Protein AF-A0A9K3E8V8-F1 (afdb_monomer_lite)

Organism: Helianthus annuus (NCBI:txid4232)

Radius of gyration: 18.69 Å; chains: 1; bounding box: 37×18×63 Å

pLDDT: mean 87.24, std 12.85, range [42.88, 97.75]

Sequence (87 aa):
MDRYWSHVVNCSSCNGAYKGLNALKVALQVFSVAAVAMVAAAKQGIISVAARNTLAVAAVLCFVGSKWLSHFVYKCFHYHAYNHAFV

Structure (mmCIF, N/CA/C/O backbone):
data_AF-A0A9K3E8V8-F1
#
_entry.id   AF-A0A9K3E8V8-F1
#
loop_
_atom_site.group_PDB
_atom_site.id
_atom_site.type_symbol
_atom_site.label_atom_id
_atom_site.label_alt_id
_atom_site.label_comp_id
_atom_site.label_asym_id
_atom_site.label_entity_id
_atom_site.label_seq_id
_atom_site.pdbx_PDB_ins_code
_atom_site.Cartn_x
_atom_site.Cartn_y
_atom_site.Cartn_z
_atom_site.occupancy
_atom_site.B_iso_or_equiv
_atom_site.auth_seq_id
_atom_site.auth_comp_id
_atom_site.auth_asym_id
_atom_site.auth_atom_id
_atom_site.pdbx_PDB_model_num
ATOM 1 N N . MET A 1 1 ? 15.584 -11.787 -23.085 1.00 63.06 1 MET A N 1
ATOM 2 C CA . MET A 1 1 ? 15.797 -11.060 -21.815 1.00 63.06 1 MET A CA 1
ATOM 3 C C . MET A 1 1 ? 14.519 -10.322 -21.468 1.00 63.06 1 MET A C 1
ATOM 5 O O . MET A 1 1 ? 13.917 -9.722 -22.349 1.00 63.06 1 MET A O 1
ATOM 9 N N . ASP A 1 2 ? 14.074 -10.406 -20.224 1.00 76.12 2 ASP A N 1
ATOM 10 C CA . ASP A 1 2 ? 12.947 -9.643 -19.685 1.00 76.12 2 ASP A CA 1
ATOM 11 C C . ASP A 1 2 ? 13.223 -8.132 -19.708 1.00 76.12 2 ASP A C 1
ATOM 13 O O . ASP A 1 2 ? 14.370 -7.681 -19.667 1.00 76.12 2 ASP A O 1
ATOM 17 N N . ARG A 1 3 ? 12.142 -7.340 -19.809 1.00 79.19 3 ARG A N 1
ATOM 18 C CA . ARG A 1 3 ? 12.203 -5.868 -19.970 1.00 79.19 3 ARG A CA 1
ATOM 19 C C . ARG A 1 3 ? 12.954 -5.205 -18.820 1.00 79.19 3 ARG A C 1
ATOM 21 O O . ARG A 1 3 ? 13.546 -4.136 -18.985 1.00 79.19 3 ARG A O 1
ATOM 28 N N . TYR A 1 4 ? 12.924 -5.855 -17.663 1.00 84.00 4 TYR A N 1
ATOM 29 C CA . TYR A 1 4 ? 13.579 -5.389 -16.464 1.00 84.00 4 TYR A CA 1
ATOM 30 C C . TYR A 1 4 ? 15.093 -5.245 -16.677 1.00 84.00 4 TYR A C 1
ATOM 32 O O . TYR A 1 4 ? 15.615 -4.138 -16.538 1.00 84.00 4 TYR A O 1
ATOM 40 N N . TRP A 1 5 ? 15.775 -6.311 -17.110 1.00 84.25 5 TRP A N 1
ATOM 41 C CA . TRP A 1 5 ? 17.222 -6.277 -17.355 1.00 84.25 5 TRP A CA 1
ATOM 42 C C . TRP A 1 5 ? 17.618 -5.475 -18.592 1.00 84.25 5 TRP A C 1
ATOM 44 O O . TRP A 1 5 ? 18.685 -4.872 -18.594 1.00 84.25 5 TRP A O 1
ATOM 54 N N . SER A 1 6 ? 16.786 -5.441 -19.637 1.00 85.81 6 SER A N 1
ATOM 55 C CA . SER A 1 6 ? 17.146 -4.735 -20.876 1.00 85.81 6 SER A CA 1
ATOM 56 C C . SER A 1 6 ? 16.928 -3.220 -20.823 1.00 85.81 6 SER A C 1
ATOM 58 O O . SER A 1 6 ? 17.539 -2.493 -21.601 1.00 85.81 6 SER A O 1
ATOM 60 N N . HIS A 1 7 ? 16.056 -2.726 -19.938 1.00 87.00 7 HIS A N 1
ATOM 61 C CA . HIS A 1 7 ? 15.676 -1.311 -19.909 1.00 87.00 7 HIS A CA 1
ATOM 62 C C . HIS A 1 7 ? 15.556 -0.757 -18.493 1.00 87.00 7 HIS A C 1
ATOM 64 O O . HIS A 1 7 ? 16.149 0.274 -18.183 1.00 87.00 7 HIS A O 1
ATOM 70 N N . VAL A 1 8 ? 14.760 -1.395 -17.632 1.00 87.56 8 VAL A N 1
ATOM 71 C CA . VAL A 1 8 ? 14.356 -0.795 -16.347 1.00 87.56 8 VAL A CA 1
ATOM 72 C C . VAL A 1 8 ? 15.558 -0.531 -15.452 1.00 87.56 8 VAL A C 1
ATOM 74 O O . VAL A 1 8 ? 15.632 0.543 -14.867 1.00 87.56 8 VAL A O 1
ATOM 77 N N . VAL A 1 9 ? 16.519 -1.455 -15.390 1.00 90.00 9 VAL A N 1
ATOM 78 C CA . VAL A 1 9 ? 17.748 -1.280 -14.594 1.00 90.00 9 VAL A CA 1
ATOM 79 C C . VAL A 1 9 ? 18.685 -0.208 -15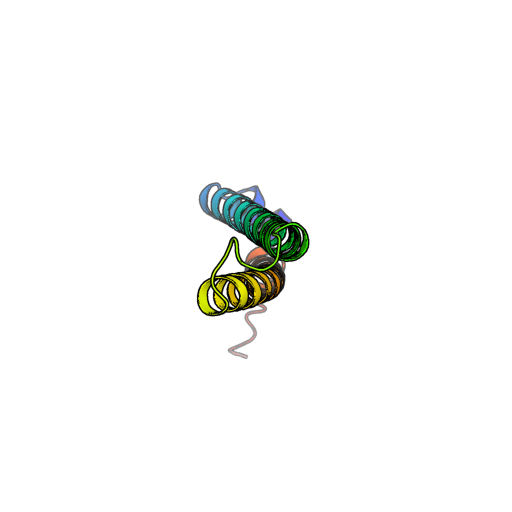.156 1.00 90.00 9 VAL A C 1
ATOM 81 O O . VAL A 1 9 ? 19.402 0.431 -14.389 1.00 90.00 9 VAL A O 1
ATOM 84 N N . ASN A 1 10 ? 18.656 0.019 -16.472 1.00 90.12 10 ASN A N 1
ATOM 85 C CA . ASN A 1 10 ? 19.572 0.923 -17.172 1.00 90.12 10 ASN A CA 1
ATOM 86 C C . ASN A 1 10 ? 19.005 2.342 -17.354 1.00 90.12 10 ASN A C 1
ATOM 88 O O . ASN A 1 10 ? 19.747 3.270 -17.667 1.00 90.12 10 ASN A O 1
ATOM 92 N N . CYS A 1 11 ? 17.698 2.526 -17.155 1.00 90.94 11 CYS A N 1
ATOM 93 C CA . CYS A 1 11 ? 17.022 3.816 -17.231 1.00 90.94 11 CYS A CA 1
ATOM 94 C C . CYS A 1 11 ? 16.723 4.351 -15.825 1.00 90.94 11 CYS A C 1
ATOM 96 O O . CYS A 1 11 ? 15.903 3.789 -15.098 1.00 90.94 11 CYS A O 1
ATOM 98 N N . SER A 1 12 ? 17.351 5.473 -15.454 1.00 90.56 12 SER A N 1
ATOM 99 C CA . SER A 1 12 ? 17.215 6.087 -14.121 1.00 90.56 12 SER A CA 1
ATOM 100 C C . SER A 1 12 ? 15.754 6.354 -13.727 1.00 90.56 12 SER A C 1
ATOM 102 O O . SER A 1 12 ? 15.332 6.010 -12.623 1.00 90.56 12 SER A O 1
ATOM 104 N N . SER A 1 13 ? 14.949 6.881 -14.657 1.00 89.69 13 SER A N 1
ATOM 105 C CA . SER A 1 13 ? 13.531 7.173 -14.418 1.00 89.69 13 SER A CA 1
ATOM 106 C C . SER A 1 13 ? 12.713 5.902 -14.150 1.00 89.69 13 SER A C 1
ATOM 108 O O . SER A 1 13 ? 11.994 5.824 -13.151 1.00 89.69 13 SER A O 1
ATOM 110 N N . CYS A 1 14 ? 12.869 4.864 -14.982 1.00 88.94 14 CYS A N 1
ATOM 111 C CA . CYS A 1 14 ? 12.151 3.600 -14.808 1.00 88.94 14 CYS A CA 1
ATOM 112 C C . CYS A 1 14 ? 12.600 2.845 -13.552 1.00 88.94 14 CYS A C 1
ATOM 114 O O . CYS A 1 14 ? 11.756 2.293 -12.849 1.00 88.94 14 CYS A O 1
ATOM 116 N N . ASN A 1 15 ? 13.898 2.849 -13.245 1.00 90.50 15 ASN A N 1
ATOM 117 C CA . ASN A 1 15 ? 14.445 2.264 -12.022 1.00 90.50 15 ASN A CA 1
ATOM 118 C C . ASN A 1 15 ? 13.900 2.974 -10.773 1.00 90.50 15 ASN A C 1
ATOM 120 O O . ASN A 1 15 ? 13.485 2.324 -9.812 1.00 90.50 15 ASN A O 1
ATOM 124 N N . GLY A 1 16 ? 13.854 4.310 -10.799 1.00 92.75 16 GLY A N 1
ATOM 125 C CA . GLY A 1 16 ? 13.277 5.127 -9.733 1.00 92.75 16 GLY A CA 1
ATOM 126 C C . GLY A 1 16 ? 11.799 4.813 -9.509 1.00 92.75 16 GLY A C 1
ATOM 127 O O . GLY A 1 16 ? 11.398 4.520 -8.383 1.00 92.75 16 GLY A O 1
ATOM 128 N N . ALA A 1 17 ? 11.004 4.780 -10.582 1.00 92.38 17 ALA A N 1
ATOM 129 C CA . ALA A 1 17 ? 9.590 4.414 -10.517 1.00 92.38 17 ALA A CA 1
ATOM 130 C C . ALA A 1 17 ? 9.388 2.980 -9.996 1.00 92.38 17 ALA A C 1
ATOM 132 O O . ALA A 1 17 ? 8.559 2.758 -9.116 1.00 92.38 17 ALA A O 1
ATOM 133 N N . TYR A 1 18 ? 10.176 2.015 -10.478 1.00 93.00 18 TYR A N 1
ATOM 134 C CA . TYR A 1 18 ? 10.122 0.624 -10.026 1.00 93.00 18 TYR A CA 1
ATOM 135 C C . TYR A 1 18 ? 10.389 0.499 -8.520 1.00 93.00 18 TYR A C 1
ATOM 137 O O . TYR A 1 18 ? 9.607 -0.129 -7.800 1.00 93.00 18 TYR A O 1
ATOM 145 N N . LYS A 1 19 ? 11.454 1.140 -8.020 1.00 94.12 19 LYS 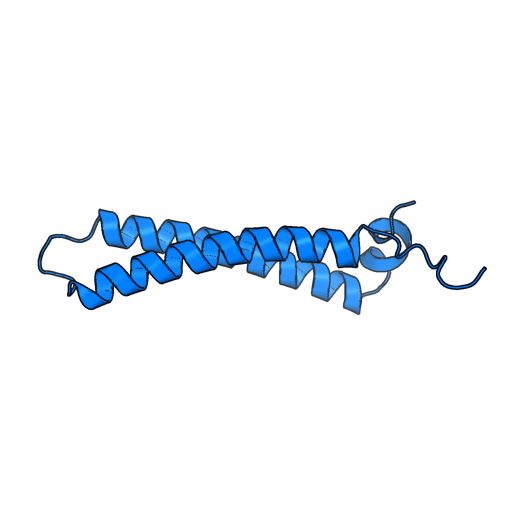A N 1
ATOM 146 C CA . LYS A 1 19 ? 11.786 1.159 -6.587 1.00 94.12 19 LYS A CA 1
ATOM 147 C C . LYS A 1 19 ? 10.709 1.858 -5.764 1.00 94.12 19 LYS A C 1
ATOM 149 O O . LYS A 1 19 ? 10.286 1.310 -4.750 1.00 94.12 19 LYS A O 1
ATOM 154 N N . GLY A 1 20 ? 10.237 3.021 -6.212 1.00 95.75 20 GLY A N 1
ATOM 155 C CA . GLY A 1 20 ? 9.198 3.792 -5.526 1.00 95.75 20 GLY A CA 1
ATOM 156 C C . GLY A 1 20 ? 7.885 3.021 -5.397 1.00 95.75 20 GLY A C 1
ATOM 157 O O . GLY A 1 20 ? 7.324 2.932 -4.308 1.00 95.75 20 GLY A O 1
ATOM 158 N N . LEU A 1 21 ? 7.425 2.382 -6.475 1.00 94.56 21 LEU A N 1
ATOM 159 C CA . LEU A 1 21 ? 6.203 1.574 -6.455 1.00 94.56 21 LEU A CA 1
ATOM 160 C C . LEU A 1 21 ? 6.362 0.312 -5.595 1.00 94.56 21 LEU A C 1
ATOM 162 O O . LEU A 1 21 ? 5.432 -0.061 -4.882 1.00 94.56 21 LEU A O 1
ATOM 166 N N . ASN A 1 22 ? 7.536 -0.328 -5.587 1.00 95.00 22 ASN A N 1
ATOM 167 C CA . ASN A 1 22 ? 7.791 -1.439 -4.665 1.00 95.00 22 ASN A CA 1
ATOM 168 C C . ASN A 1 22 ? 7.831 -0.979 -3.199 1.00 95.00 22 ASN A C 1
ATOM 170 O O . ASN A 1 22 ? 7.303 -1.681 -2.338 1.00 95.00 22 ASN A O 1
ATOM 174 N N . ALA A 1 23 ? 8.398 0.193 -2.905 1.00 97.06 23 ALA A N 1
ATOM 175 C CA . ALA A 1 23 ? 8.372 0.770 -1.562 1.00 97.06 23 ALA A CA 1
ATOM 176 C C . ALA A 1 23 ? 6.934 1.081 -1.117 1.00 97.06 23 ALA A C 1
ATOM 178 O O . ALA A 1 23 ? 6.534 0.694 -0.020 1.00 97.06 23 ALA A O 1
ATOM 179 N N . LEU A 1 24 ? 6.121 1.679 -1.996 1.00 95.88 24 LEU A N 1
ATOM 180 C CA . LEU A 1 24 ? 4.698 1.925 -1.746 1.00 95.88 24 LEU A CA 1
ATOM 181 C C . LEU A 1 24 ? 3.930 0.621 -1.489 1.00 95.88 24 LEU A C 1
ATOM 183 O O . LEU A 1 24 ? 3.125 0.557 -0.562 1.00 95.88 24 LEU A O 1
ATOM 187 N N . LYS A 1 25 ? 4.204 -0.440 -2.259 1.00 96.06 25 LYS A N 1
ATOM 188 C CA . LYS A 1 25 ? 3.616 -1.772 -2.042 1.00 96.06 25 LYS A CA 1
ATOM 189 C C . LYS A 1 25 ? 3.875 -2.275 -0.623 1.00 96.06 25 LYS A C 1
ATOM 191 O O . LYS A 1 25 ? 2.951 -2.764 0.023 1.00 96.06 25 LYS A O 1
ATOM 196 N N . VAL A 1 26 ? 5.115 -2.160 -0.147 1.00 96.94 26 VAL A N 1
ATOM 197 C CA . VAL A 1 26 ? 5.497 -2.580 1.209 1.00 96.94 26 VAL A CA 1
ATOM 198 C C . VAL A 1 26 ? 4.822 -1.696 2.255 1.00 96.94 26 VAL A C 1
ATOM 200 O O . VAL A 1 26 ? 4.234 -2.221 3.196 1.00 96.94 26 VAL A O 1
ATOM 203 N N . ALA A 1 27 ? 4.825 -0.376 2.067 1.00 97.44 27 ALA A N 1
ATOM 204 C CA . ALA A 1 27 ? 4.178 0.560 2.985 1.00 97.44 27 ALA A CA 1
ATOM 205 C C . ALA A 1 27 ? 2.675 0.269 3.148 1.00 97.44 27 ALA A C 1
ATOM 207 O O . ALA A 1 27 ? 2.176 0.229 4.271 1.00 97.44 27 ALA A O 1
ATOM 208 N N . LEU A 1 28 ? 1.968 -0.019 2.050 1.00 96.25 28 LEU A N 1
ATOM 209 C CA . LEU A 1 28 ? 0.553 -0.413 2.065 1.00 96.25 28 LEU A CA 1
ATOM 210 C C . LEU A 1 28 ? 0.314 -1.703 2.863 1.00 96.25 28 LEU A C 1
ATOM 212 O O . LEU A 1 28 ? -0.661 -1.793 3.608 1.00 96.25 28 LEU A O 1
ATOM 216 N N . GLN A 1 29 ? 1.198 -2.698 2.736 1.00 97.06 29 GLN A N 1
ATOM 217 C CA . GLN A 1 29 ? 1.099 -3.946 3.502 1.00 97.06 29 GLN A CA 1
ATOM 218 C C . GLN A 1 29 ? 1.342 -3.719 4.991 1.00 97.06 29 GLN A C 1
ATOM 220 O O . GLN A 1 29 ? 0.557 -4.189 5.811 1.00 97.06 29 GLN A O 1
ATOM 225 N N . VAL A 1 30 ? 2.385 -2.963 5.341 1.00 97.69 30 VAL A N 1
ATOM 226 C CA . VAL A 1 30 ? 2.694 -2.618 6.736 1.00 97.69 30 VAL A CA 1
ATOM 227 C C . VAL A 1 30 ? 1.533 -1.855 7.364 1.00 97.69 30 VAL A C 1
ATOM 229 O O . VAL A 1 30 ? 1.094 -2.207 8.456 1.00 97.69 30 VAL A O 1
ATOM 232 N N . PHE A 1 31 ? 0.985 -0.864 6.659 1.00 96.38 31 PHE A N 1
ATOM 233 C CA . PHE A 1 31 ? -0.166 -0.104 7.136 1.00 96.38 31 PHE A CA 1
ATOM 234 C C . PHE A 1 31 ? -1.397 -0.993 7.333 1.00 96.38 31 PHE A C 1
ATOM 236 O O . PHE A 1 31 ? -2.068 -0.884 8.355 1.00 96.38 31 PHE A O 1
ATOM 243 N N . SER A 1 32 ? -1.672 -1.904 6.396 1.00 97.06 32 SER A N 1
ATOM 244 C CA . SER A 1 32 ? -2.780 -2.857 6.513 1.00 97.06 32 SER A CA 1
ATOM 245 C C . SER A 1 32 ? -2.664 -3.709 7.781 1.00 97.06 32 SER A C 1
ATOM 247 O O . SER A 1 32 ? -3.601 -3.761 8.579 1.00 97.06 32 SER A O 1
ATOM 249 N N . VAL A 1 33 ? -1.494 -4.310 8.020 1.00 97.38 33 VAL A N 1
ATOM 250 C CA . VAL A 1 33 ? -1.246 -5.138 9.212 1.00 97.38 33 VAL A CA 1
ATOM 251 C C . VAL A 1 33 ? -1.337 -4.303 10.489 1.00 97.38 33 VAL A C 1
ATOM 253 O O . VAL A 1 33 ? -1.979 -4.723 11.451 1.00 97.38 33 VAL A O 1
ATOM 256 N N . ALA A 1 34 ? -0.752 -3.104 10.494 1.00 96.25 34 ALA A N 1
ATOM 257 C CA . ALA A 1 34 ? -0.810 -2.196 11.633 1.00 96.25 34 ALA A CA 1
ATOM 258 C C . ALA A 1 34 ? -2.252 -1.781 11.961 1.00 96.25 34 ALA A C 1
ATOM 260 O O . ALA A 1 34 ? -2.643 -1.786 13.125 1.00 96.25 34 ALA A O 1
ATOM 261 N N . ALA A 1 35 ? -3.070 -1.479 10.950 1.00 94.38 35 ALA A N 1
ATOM 262 C CA . ALA A 1 35 ? -4.475 -1.131 11.129 1.00 94.38 35 ALA A CA 1
ATOM 263 C C . ALA A 1 35 ? -5.282 -2.288 11.736 1.00 94.38 35 ALA A C 1
ATOM 265 O O . ALA A 1 35 ? -6.039 -2.072 12.684 1.00 94.38 35 ALA A O 1
ATOM 266 N N . VAL A 1 36 ? -5.075 -3.524 11.267 1.00 94.94 36 VAL A N 1
ATOM 267 C 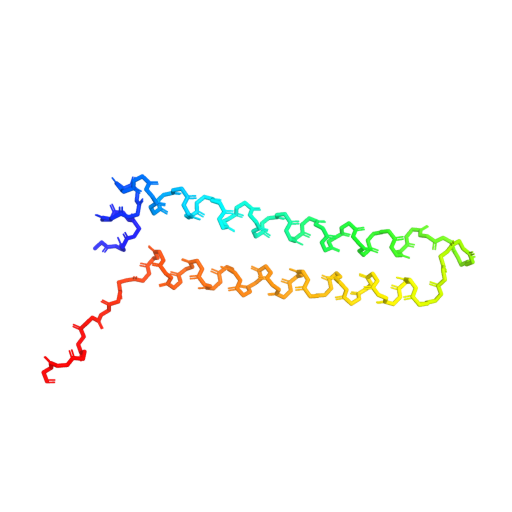CA . VAL A 1 36 ? -5.705 -4.715 11.866 1.00 94.94 36 VAL A CA 1
ATOM 268 C C . VAL A 1 36 ? -5.255 -4.902 13.315 1.00 94.94 36 VAL A C 1
ATOM 270 O O . VAL A 1 36 ? -6.094 -5.118 14.190 1.00 94.94 36 VAL A O 1
ATOM 273 N N . ALA A 1 37 ? -3.957 -4.767 13.592 1.00 94.44 37 ALA A N 1
ATOM 274 C CA . ALA A 1 37 ? -3.415 -4.891 14.943 1.00 94.44 37 ALA A CA 1
ATOM 275 C C . ALA A 1 37 ? -3.992 -3.833 15.896 1.00 94.44 37 ALA A C 1
ATOM 277 O O . ALA A 1 37 ? -4.364 -4.160 17.020 1.00 94.44 37 ALA A O 1
ATOM 278 N N . MET A 1 38 ? -4.137 -2.585 15.442 1.00 90.62 38 MET A N 1
ATOM 279 C CA . MET A 1 38 ? -4.771 -1.522 16.226 1.00 90.62 38 MET A CA 1
ATOM 280 C C . MET A 1 38 ? -6.235 -1.837 16.539 1.00 90.62 38 MET A C 1
ATOM 282 O O . MET A 1 38 ? -6.650 -1.694 17.688 1.00 90.62 38 MET A O 1
ATOM 286 N N . VAL A 1 39 ? -7.015 -2.295 15.552 1.00 90.25 39 VAL A N 1
ATOM 287 C CA . VAL A 1 39 ? -8.417 -2.695 15.773 1.00 90.25 39 VAL A CA 1
ATOM 288 C C . VAL A 1 39 ? -8.513 -3.848 16.772 1.00 90.25 39 VAL A C 1
ATOM 290 O O . VAL A 1 39 ? -9.402 -3.833 17.620 1.00 90.25 39 VAL A O 1
ATOM 293 N N . ALA A 1 40 ? -7.599 -4.818 16.693 1.00 89.69 40 ALA A N 1
ATOM 294 C CA . ALA A 1 40 ? -7.576 -5.983 17.573 1.00 89.69 40 ALA A CA 1
ATOM 295 C C . ALA A 1 40 ? -7.127 -5.652 19.009 1.00 89.69 40 ALA A C 1
ATOM 297 O O . ALA A 1 40 ? -7.660 -6.215 19.961 1.00 89.69 40 ALA A O 1
ATOM 298 N N . ALA A 1 41 ? -6.163 -4.743 19.177 1.00 90.31 41 ALA A N 1
ATOM 299 C CA . ALA A 1 41 ? -5.632 -4.357 20.486 1.00 90.31 41 ALA A CA 1
ATOM 300 C C . ALA A 1 41 ? -6.508 -3.327 21.220 1.00 90.31 41 ALA A C 1
ATOM 302 O O . ALA A 1 41 ? -6.447 -3.207 22.447 1.00 90.31 41 ALA A O 1
ATOM 303 N N . ALA A 1 42 ? -7.313 -2.556 20.490 1.00 87.25 42 ALA A N 1
ATOM 304 C CA . ALA A 1 42 ? -8.134 -1.509 21.074 1.00 87.25 42 ALA A CA 1
ATOM 305 C C . ALA A 1 42 ? -9.307 -2.076 21.890 1.00 87.25 42 ALA A C 1
ATOM 307 O O . ALA A 1 42 ? -10.157 -2.815 21.389 1.00 87.25 42 ALA A O 1
ATOM 308 N N . LYS A 1 43 ? -9.410 -1.650 23.154 1.00 80.69 43 LYS A N 1
ATOM 309 C CA . LYS A 1 43 ? -10.517 -2.036 24.038 1.00 80.69 43 LYS A CA 1
ATOM 310 C C . LYS A 1 43 ? -11.857 -1.482 23.535 1.00 80.69 43 LYS A C 1
ATOM 312 O O . LYS A 1 43 ? -11.928 -0.400 22.943 1.00 80.69 43 LYS A O 1
ATOM 317 N N . GLN A 1 44 ? -12.935 -2.225 23.793 1.00 70.94 44 GLN A N 1
ATOM 318 C CA . GLN A 1 44 ? -14.310 -1.793 23.527 1.00 70.94 44 GLN A CA 1
ATOM 319 C C . GLN A 1 44 ? -14.565 -0.438 24.217 1.00 70.94 44 GLN A C 1
ATOM 321 O O . GLN A 1 44 ? -14.342 -0.315 25.417 1.00 70.94 44 GLN A O 1
ATOM 326 N N . GLY A 1 45 ? -14.982 0.581 23.457 1.00 74.19 45 GLY A N 1
ATOM 327 C CA . GLY A 1 45 ? -15.281 1.922 23.981 1.00 74.19 45 GLY A CA 1
ATOM 328 C C . GLY A 1 45 ? -14.169 2.974 23.853 1.00 74.19 45 GLY A C 1
ATOM 329 O O . GLY A 1 45 ? -14.471 4.151 24.003 1.00 74.19 45 GLY A O 1
ATOM 330 N N . ILE A 1 46 ? -12.921 2.605 23.517 1.00 83.75 46 ILE A N 1
ATOM 331 C CA . ILE A 1 46 ? -11.847 3.594 23.248 1.00 83.75 46 ILE A CA 1
ATOM 332 C C . ILE A 1 46 ? -12.001 4.226 21.857 1.00 83.75 46 ILE A C 1
ATOM 334 O O . ILE A 1 46 ? -11.766 5.414 21.667 1.00 83.75 46 ILE A O 1
ATOM 338 N N . ILE A 1 47 ? -12.409 3.420 20.879 1.00 85.50 47 ILE A N 1
ATOM 339 C CA . ILE A 1 47 ? -12.667 3.842 19.499 1.00 85.50 47 ILE A CA 1
ATOM 340 C C . ILE A 1 47 ? -14.143 3.656 19.186 1.00 85.50 47 ILE A C 1
ATOM 342 O O . ILE A 1 47 ? -14.730 2.623 19.520 1.00 85.50 47 ILE A O 1
ATOM 346 N N . SER A 1 48 ? -14.730 4.651 18.518 1.00 89.50 48 SER A N 1
ATOM 347 C CA . SER A 1 48 ? -16.111 4.568 18.052 1.00 89.50 48 SER A CA 1
ATOM 348 C C . SER A 1 48 ? -16.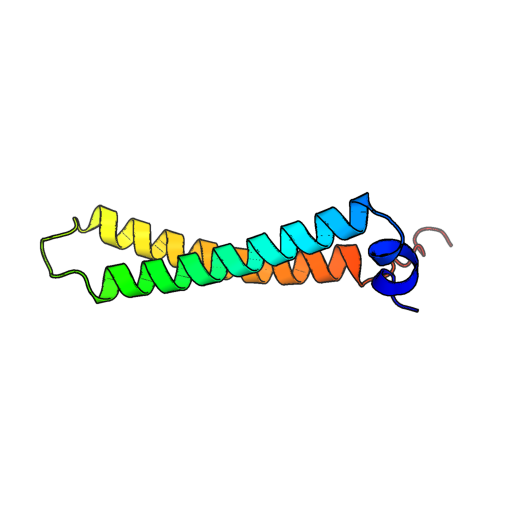278 3.409 17.067 1.00 89.50 48 SER A C 1
ATOM 350 O O . SER A 1 48 ? -15.346 3.035 16.348 1.00 89.50 48 SER A O 1
ATOM 352 N N . VAL A 1 49 ? -17.486 2.847 17.009 1.00 89.06 49 VAL A N 1
ATOM 353 C CA . VAL A 1 49 ? -17.818 1.766 16.065 1.00 89.06 49 VAL A CA 1
ATOM 354 C C . VAL A 1 49 ? -17.548 2.205 14.623 1.00 89.06 49 VAL A C 1
ATOM 356 O O . VAL A 1 49 ? -16.972 1.449 13.845 1.00 89.06 49 VAL A O 1
ATOM 359 N N . ALA A 1 50 ? -17.881 3.457 14.296 1.00 90.81 50 ALA A N 1
ATOM 360 C CA . ALA A 1 50 ? -17.596 4.040 12.991 1.00 90.81 50 ALA A CA 1
ATOM 361 C C . ALA A 1 50 ? -16.088 4.063 12.693 1.00 90.81 50 ALA A C 1
ATOM 363 O O . ALA A 1 50 ? -15.671 3.569 11.650 1.00 90.81 50 ALA A O 1
ATOM 364 N N . ALA A 1 51 ? -15.258 4.556 13.621 1.00 90.94 51 ALA A N 1
ATOM 365 C CA . ALA A 1 51 ? -13.807 4.602 13.434 1.00 90.94 51 ALA A CA 1
ATOM 366 C C . ALA A 1 51 ? -13.204 3.200 13.271 1.00 90.94 51 ALA A C 1
ATOM 368 O O . ALA A 1 51 ? -12.367 2.988 12.397 1.00 90.94 51 ALA A O 1
ATOM 369 N N . ARG A 1 52 ? -13.667 2.230 14.068 1.00 90.25 52 ARG A N 1
ATOM 370 C CA . ARG A 1 52 ? -13.226 0.833 13.986 1.00 90.25 52 ARG A CA 1
ATOM 371 C C . ARG A 1 52 ? -13.533 0.219 12.618 1.00 90.25 52 ARG A C 1
ATOM 373 O O . ARG A 1 52 ? -12.652 -0.396 12.020 1.00 90.25 52 ARG A O 1
ATOM 380 N N . ASN A 1 53 ? -14.747 0.423 12.109 1.00 92.38 53 ASN A N 1
ATOM 381 C CA . ASN A 1 53 ? -15.154 -0.074 10.794 1.00 92.38 53 ASN A CA 1
ATOM 382 C C . ASN A 1 53 ? -14.369 0.605 9.668 1.00 92.38 53 ASN A C 1
ATOM 384 O O . ASN A 1 53 ? -13.884 -0.078 8.769 1.00 92.38 53 ASN A O 1
ATOM 388 N N . THR A 1 54 ? -14.176 1.923 9.739 1.00 94.31 54 THR A N 1
ATOM 389 C CA . THR A 1 54 ? -13.361 2.658 8.763 1.00 94.31 54 THR A CA 1
ATOM 390 C C . THR A 1 54 ? -11.926 2.141 8.731 1.00 94.31 54 THR A C 1
ATOM 392 O O . THR A 1 54 ? -11.384 1.925 7.649 1.00 94.31 54 THR A O 1
ATOM 395 N N . LEU A 1 55 ? -11.316 1.882 9.894 1.00 94.38 55 LEU A N 1
ATOM 396 C CA . LEU A 1 55 ? -9.957 1.338 9.974 1.00 94.38 55 LEU A CA 1
ATOM 397 C C . LEU A 1 55 ? -9.870 -0.068 9.367 1.00 94.38 55 LEU A C 1
ATOM 399 O O . LEU A 1 55 ? -8.922 -0.365 8.643 1.00 94.38 55 LEU A O 1
ATOM 403 N N . ALA A 1 56 ? -10.871 -0.915 9.621 1.00 94.00 56 ALA A N 1
ATOM 404 C CA . ALA A 1 56 ? -10.944 -2.252 9.040 1.00 94.00 56 ALA A CA 1
ATOM 405 C C . ALA A 1 56 ? -11.078 -2.202 7.508 1.00 94.00 56 ALA A C 1
ATOM 407 O O . ALA A 1 56 ? -10.347 -2.895 6.801 1.00 94.00 56 ALA A O 1
ATOM 408 N N . VAL A 1 57 ? -11.951 -1.337 6.981 1.00 96.50 57 VAL A N 1
ATOM 409 C CA . VAL A 1 57 ? -12.104 -1.129 5.531 1.00 96.50 57 VAL A CA 1
ATOM 410 C C . VAL A 1 57 ? -10.809 -0.598 4.919 1.00 96.50 57 VAL A C 1
ATOM 412 O O . VAL A 1 57 ? -10.353 -1.127 3.905 1.00 96.50 57 VAL A O 1
ATOM 415 N N . ALA A 1 58 ? -10.177 0.396 5.547 1.00 96.25 58 ALA A N 1
ATOM 416 C CA . ALA A 1 58 ? -8.896 0.931 5.096 1.00 96.25 58 ALA A CA 1
ATOM 417 C C . ALA A 1 58 ? -7.815 -0.160 5.056 1.00 96.25 58 ALA A C 1
ATOM 419 O O . ALA A 1 58 ? -7.084 -0.261 4.073 1.00 96.25 58 ALA A O 1
ATOM 420 N N . ALA A 1 59 ? -7.756 -1.029 6.071 1.00 97.06 59 ALA A N 1
ATOM 421 C CA . ALA A 1 59 ? -6.816 -2.143 6.103 1.00 97.06 59 ALA A CA 1
ATOM 422 C C . ALA A 1 59 ? -7.004 -3.096 4.913 1.00 97.06 59 ALA A C 1
ATOM 424 O O . ALA A 1 59 ? -6.023 -3.462 4.257 1.00 97.06 59 ALA A O 1
ATOM 425 N N . VAL A 1 60 ? -8.251 -3.464 4.600 1.00 97.44 60 VAL A N 1
ATOM 426 C CA . VAL A 1 60 ? -8.581 -4.324 3.451 1.00 97.44 60 VAL A CA 1
ATOM 427 C C . VAL A 1 60 ? -8.208 -3.644 2.133 1.00 97.44 60 VAL A C 1
ATOM 429 O O . VAL A 1 60 ? -7.544 -4.259 1.296 1.00 97.44 60 VAL A O 1
ATOM 432 N N . LEU A 1 61 ? -8.563 -2.369 1.953 1.00 97.75 61 LEU A N 1
ATOM 433 C CA . LEU A 1 61 ? -8.236 -1.608 0.743 1.00 97.75 61 LEU A CA 1
ATOM 434 C C . LEU A 1 61 ? -6.725 -1.485 0.534 1.00 97.75 61 LEU A C 1
ATOM 436 O O . LEU A 1 61 ? -6.250 -1.685 -0.583 1.00 97.75 61 LEU A O 1
ATOM 440 N N . CYS A 1 62 ? -5.951 -1.229 1.590 1.00 97.25 62 CYS A N 1
ATOM 441 C CA . CYS A 1 62 ? -4.492 -1.190 1.505 1.00 97.25 62 CYS A CA 1
ATOM 442 C C . CYS A 1 62 ? -3.903 -2.552 1.121 1.00 97.25 62 CYS A C 1
ATOM 444 O O . CYS A 1 62 ? -2.993 -2.618 0.291 1.00 97.25 62 CYS A O 1
ATOM 446 N N . PHE A 1 63 ? -4.443 -3.650 1.657 1.00 96.62 63 PHE A N 1
ATOM 447 C CA . PHE A 1 63 ? -3.995 -4.992 1.289 1.00 96.62 63 PHE A CA 1
ATOM 448 C C . PHE A 1 63 ? -4.270 -5.298 -0.186 1.00 96.62 63 PHE A C 1
ATOM 450 O O . PHE A 1 63 ? -3.349 -5.673 -0.920 1.00 96.62 63 PHE A O 1
ATOM 457 N N . VAL A 1 64 ? -5.508 -5.083 -0.640 1.00 97.56 64 VAL A N 1
ATOM 458 C CA . VAL A 1 64 ? -5.913 -5.278 -2.041 1.00 97.56 64 VAL A CA 1
ATOM 459 C C . VAL A 1 64 ? -5.097 -4.375 -2.964 1.00 97.56 64 VAL A C 1
ATOM 461 O O . VAL A 1 64 ? -4.550 -4.850 -3.959 1.00 97.56 64 VAL A O 1
ATOM 464 N N . GLY A 1 65 ? -4.925 -3.106 -2.592 1.00 96.25 65 GLY A N 1
ATOM 465 C CA . GLY A 1 65 ? -4.090 -2.144 -3.305 1.00 96.25 65 GLY A CA 1
ATOM 466 C C . GLY A 1 65 ? -2.644 -2.615 -3.439 1.00 96.25 65 GLY A C 1
ATOM 467 O O . GLY A 1 65 ? -2.071 -2.521 -4.520 1.00 96.25 65 GLY A O 1
ATOM 468 N N . SER A 1 66 ? -2.063 -3.219 -2.396 1.00 96.12 66 SER A N 1
ATOM 469 C CA . SER A 1 66 ? -0.709 -3.783 -2.473 1.00 96.12 66 SER A CA 1
ATOM 470 C C . SER A 1 66 ? -0.603 -4.948 -3.465 1.00 96.12 66 SER A C 1
ATOM 472 O O . SER A 1 66 ? 0.386 -5.060 -4.193 1.00 96.12 66 SER A O 1
ATOM 474 N N . LYS A 1 67 ? -1.624 -5.813 -3.536 1.00 95.81 67 LYS A N 1
ATOM 475 C CA . LYS A 1 67 ? -1.662 -6.937 -4.482 1.00 95.81 67 LYS A CA 1
ATOM 476 C C . LYS A 1 67 ? -1.824 -6.429 -5.906 1.00 95.81 67 LYS A C 1
ATOM 478 O O . LYS A 1 67 ? -1.049 -6.822 -6.777 1.00 95.81 67 LYS A O 1
ATOM 483 N N . TRP A 1 68 ? -2.756 -5.505 -6.122 1.00 95.69 68 TRP A N 1
ATOM 484 C CA . TRP A 1 68 ? -2.947 -4.849 -7.411 1.00 95.69 68 TRP A CA 1
ATOM 485 C C . TRP A 1 68 ? -1.665 -4.157 -7.882 1.00 95.69 68 TRP A C 1
ATOM 487 O O . TRP A 1 68 ? -1.224 -4.385 -9.006 1.00 95.69 68 TRP A O 1
ATOM 497 N N . LEU A 1 69 ? -1.001 -3.406 -6.999 1.00 92.31 69 LEU A N 1
ATOM 498 C CA . LEU A 1 69 ? 0.261 -2.735 -7.302 1.00 92.31 69 LEU A CA 1
ATOM 499 C C . LEU A 1 69 ? 1.373 -3.733 -7.645 1.00 92.31 69 LEU A C 1
ATOM 501 O O . LEU A 1 69 ? 2.161 -3.484 -8.552 1.00 92.31 69 LEU A O 1
ATOM 505 N N . SER A 1 70 ? 1.413 -4.893 -6.983 1.00 92.19 70 SER A N 1
ATOM 506 C CA . SER A 1 70 ? 2.340 -5.974 -7.337 1.00 92.19 70 SER A CA 1
ATOM 507 C C . SER A 1 70 ? 2.121 -6.469 -8.769 1.00 92.19 70 SER A C 1
ATOM 509 O O . SER A 1 70 ? 3.086 -6.637 -9.515 1.00 92.19 70 SER A O 1
ATOM 511 N N . HIS A 1 71 ? 0.865 -6.679 -9.168 1.00 91.69 71 HIS A N 1
ATOM 512 C CA . HIS A 1 71 ? 0.526 -7.079 -10.535 1.00 91.69 71 HIS A CA 1
ATOM 513 C C . HIS A 1 71 ? 0.835 -5.974 -11.547 1.00 91.69 71 HIS A C 1
ATOM 515 O O . HIS A 1 71 ? 1.384 -6.257 -12.611 1.00 91.69 71 HIS A O 1
ATOM 521 N N . PHE A 1 72 ? 0.536 -4.720 -11.207 1.00 89.62 72 PHE A N 1
ATOM 522 C CA . PHE A 1 72 ? 0.841 -3.558 -12.035 1.00 89.62 72 PHE A CA 1
ATOM 523 C C . PHE A 1 72 ? 2.347 -3.425 -12.288 1.00 89.62 72 PHE A C 1
ATOM 525 O O . PHE A 1 72 ? 2.777 -3.362 -13.437 1.00 89.62 72 PHE A O 1
ATOM 532 N N . VAL A 1 73 ? 3.167 -3.477 -11.233 1.00 90.19 73 VAL A N 1
ATOM 533 C CA . VAL A 1 73 ? 4.634 -3.408 -11.334 1.00 90.19 73 VAL A CA 1
ATOM 534 C C . VAL A 1 73 ? 5.180 -4.554 -12.189 1.00 90.19 73 VAL A C 1
ATOM 536 O O . VAL A 1 73 ? 6.035 -4.349 -13.051 1.00 90.19 73 VAL A O 1
ATOM 539 N N . TYR A 1 74 ? 4.665 -5.767 -12.009 1.00 88.44 74 TYR A N 1
ATOM 540 C CA . TYR A 1 74 ? 5.075 -6.896 -12.835 1.00 88.44 74 TYR A CA 1
ATOM 541 C C . TYR A 1 74 ? 4.723 -6.676 -14.318 1.00 88.44 74 TYR A C 1
ATOM 543 O O . TYR A 1 74 ? 5.576 -6.834 -15.194 1.00 88.44 74 TYR A O 1
ATOM 551 N N . LYS A 1 75 ? 3.503 -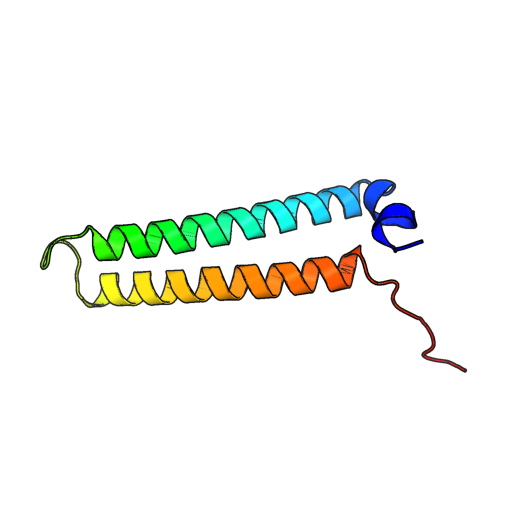6.212 -14.610 1.00 85.75 75 LYS A N 1
ATOM 552 C CA . LYS A 1 75 ? 3.043 -5.943 -15.980 1.00 85.75 75 LYS A CA 1
ATOM 553 C C . LYS A 1 75 ? 3.803 -4.803 -16.662 1.00 85.75 75 LYS A C 1
ATOM 555 O O . LYS A 1 75 ? 4.106 -4.909 -17.843 1.00 85.75 75 LYS A O 1
ATOM 560 N N . CYS A 1 76 ? 4.137 -3.736 -15.945 1.00 84.88 76 CYS A N 1
ATOM 561 C CA . CYS A 1 76 ? 4.803 -2.569 -16.528 1.00 84.88 76 CYS A CA 1
ATOM 562 C C . CYS A 1 76 ? 6.318 -2.746 -16.699 1.00 84.88 76 CYS A C 1
ATOM 564 O O . CYS A 1 76 ? 6.889 -2.229 -17.661 1.00 84.88 76 CYS A O 1
ATOM 566 N N . PHE A 1 77 ? 6.977 -3.442 -15.767 1.00 85.00 77 PHE A N 1
ATOM 567 C CA . PHE A 1 77 ? 8.442 -3.466 -15.698 1.00 85.00 77 PHE A CA 1
ATOM 568 C C . PHE A 1 77 ? 9.067 -4.806 -16.098 1.00 85.00 77 PHE A C 1
ATOM 570 O O . PHE A 1 77 ? 10.221 -4.809 -16.517 1.00 85.00 77 PHE A O 1
ATOM 577 N N . HIS A 1 78 ? 8.340 -5.927 -16.013 1.00 81.06 78 HIS A N 1
ATOM 578 C CA . HIS A 1 78 ? 8.891 -7.252 -16.339 1.00 81.06 78 HIS A CA 1
ATOM 579 C C . HIS A 1 78 ? 8.407 -7.780 -17.691 1.00 81.06 78 HIS A C 1
ATOM 581 O O . HIS A 1 78 ? 9.205 -8.331 -18.453 1.00 81.06 78 HIS A O 1
ATOM 587 N N . TYR A 1 79 ? 7.134 -7.565 -18.037 1.00 77.31 79 TYR A N 1
ATOM 588 C CA . TYR A 1 79 ? 6.634 -7.939 -19.358 1.00 77.31 79 TYR A CA 1
ATOM 589 C C . TYR A 1 79 ? 7.230 -7.045 -20.452 1.00 77.31 79 TYR A C 1
ATOM 591 O O . TYR A 1 79 ? 7.191 -5.816 -20.382 1.00 77.31 79 TYR A O 1
ATOM 599 N N . HIS A 1 80 ? 7.756 -7.671 -21.505 1.00 66.12 80 HIS A N 1
ATOM 600 C CA . HIS A 1 80 ? 7.842 -7.008 -22.800 1.00 66.12 80 HIS A CA 1
ATOM 601 C C . HIS A 1 80 ? 6.407 -6.847 -23.294 1.00 66.12 80 HIS A C 1
ATOM 603 O O . HIS A 1 80 ? 5.697 -7.840 -23.442 1.00 66.12 80 HIS A O 1
ATOM 609 N N . ALA A 1 81 ? 5.964 -5.613 -23.530 1.00 57.53 81 ALA A N 1
ATOM 610 C CA . ALA A 1 81 ? 4.822 -5.410 -24.402 1.00 57.53 81 ALA A CA 1
ATOM 611 C C . ALA A 1 81 ? 5.202 -6.038 -25.749 1.00 57.53 81 ALA A C 1
ATOM 613 O O . ALA A 1 81 ? 6.019 -5.484 -26.483 1.00 57.53 81 ALA A O 1
ATOM 614 N N . TYR A 1 82 ? 4.699 -7.241 -26.023 1.00 49.31 82 TYR A N 1
ATOM 615 C CA . TYR A 1 82 ? 4.713 -7.788 -27.366 1.00 49.31 82 TYR A CA 1
ATOM 616 C C . TYR A 1 82 ? 3.843 -6.856 -28.206 1.00 49.31 82 TYR A C 1
ATOM 618 O O . TYR A 1 82 ? 2.618 -6.964 -28.226 1.00 49.31 82 TYR A O 1
ATOM 626 N N . ASN A 1 83 ? 4.490 -5.902 -28.868 1.00 52.56 83 ASN A N 1
ATOM 627 C CA . ASN A 1 83 ? 3.963 -5.309 -30.079 1.00 52.56 83 ASN A CA 1
ATOM 628 C C . ASN A 1 83 ? 3.886 -6.430 -31.123 1.00 52.56 83 ASN A C 1
ATOM 630 O O . ASN A 1 83 ? 4.851 -6.685 -31.832 1.00 52.56 83 ASN A O 1
ATOM 634 N N . HIS A 1 84 ? 2.740 -7.102 -31.179 1.00 52.09 84 HIS A N 1
ATOM 635 C CA . HIS A 1 84 ? 2.205 -7.686 -32.410 1.00 52.09 84 HIS A CA 1
ATOM 636 C C . HIS A 1 84 ? 0.749 -7.242 -32.615 1.00 52.09 84 HIS A C 1
ATOM 638 O O . HIS A 1 84 ? -0.066 -7.973 -33.161 1.00 52.09 84 HIS A O 1
ATOM 644 N N . ALA A 1 85 ? 0.400 -6.026 -32.182 1.00 54.84 85 ALA A N 1
ATOM 645 C CA . ALA A 1 85 ? -0.627 -5.295 -32.911 1.00 54.84 85 ALA A CA 1
ATOM 646 C C . ALA A 1 85 ? 0.064 -4.760 -34.175 1.00 54.84 85 ALA A C 1
ATOM 648 O O . ALA A 1 85 ? 1.043 -4.030 -34.036 1.00 54.84 85 ALA A O 1
ATOM 649 N N . PHE A 1 86 ? -0.427 -5.156 -35.353 1.00 46.75 86 PHE A N 1
ATOM 650 C CA . PHE A 1 86 ? 0.062 -4.848 -36.711 1.00 46.75 86 PHE A CA 1
AT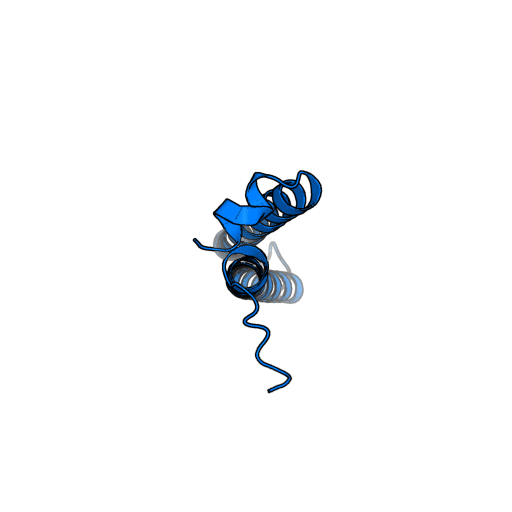OM 651 C C . PHE A 1 86 ? 1.085 -5.820 -37.334 1.00 46.75 86 PHE A C 1
ATOM 653 O O . PHE A 1 86 ? 2.177 -5.402 -37.706 1.00 46.75 86 PHE A O 1
ATOM 660 N N . VAL A 1 87 ? 0.693 -7.090 -37.512 1.00 42.88 87 VAL A N 1
ATOM 661 C CA . VAL A 1 87 ? 0.748 -7.814 -38.807 1.00 42.88 87 VAL A CA 1
ATOM 662 C C . VAL A 1 87 ? -0.519 -8.652 -38.919 1.00 42.88 87 VAL A C 1
ATOM 664 O O . VAL A 1 87 ? -0.881 -9.267 -37.891 1.00 42.88 87 VAL A O 1
#

Foldseek 3Di:
DFQQVVPQVPDPVSVVVLVVLLVLLVVLQVLLVVLVVCLVPDDPPPDDPVRSVVSNVSSVVSNVVSVVSVVVSCCPRGDDPPPPPDD

Secondary structure (DSSP, 8-state):
--HIIIIITT-HHHHHHHHHHHHHHHHHHHHHHHHHHHHHHSPBTTB-HHHHHHHHHHHHHHHHHHHHHHHHHHHHHTS-----S--